Protein AF-A0AA37WMG5-F1 (afdb_monomer_lite)

Organism: NCBI:txid1444977

Radius of gyration: 19.32 Å; chains: 1; bounding box: 44×29×54 Å

InterPro domains:
  IPR010930 Flagellar basal-body/hook protein, C-terminal domain [PF06429] (53-85)

Sequence (88 aa):
MNVTGNGANSLSGSGLLQQGVQGVSRSGQALQSTANDIARAGTTEPLTIAGTAESVVTMITQQQIFDASAEVISVADENLGTLIDATA

Foldseek 3Di:
DDDDDDPPCCPPLVNLLVQLVVLLVVLVVQLVVLVVVLVCLVPPDDDDVVSNVVSVVSNVVSVVSNVVSVVSNVVSVVVVVVVVVVVD

Structure (mmCIF, N/CA/C/O backbone):
data_AF-A0AA37WMG5-F1
#
_entry.id   AF-A0AA37WMG5-F1
#
loop_
_atom_site.group_PDB
_atom_site.id
_atom_site.type_symbol
_atom_site.label_atom_id
_atom_site.label_alt_id
_atom_site.label_comp_id
_atom_site.label_asym_id
_atom_site.label_entity_id
_atom_site.label_seq_id
_atom_site.pdbx_PDB_ins_code
_atom_site.Cartn_x
_atom_site.Cartn_y
_atom_site.Cartn_z
_atom_site.occupancy
_atom_site.B_iso_or_equiv
_atom_site.auth_seq_id
_atom_site.auth_comp_id
_atom_site.auth_asym_id
_atom_site.auth_atom_id
_atom_site.pdbx_PDB_model_num
ATOM 1 N N . MET A 1 1 ? 9.972 -22.538 33.356 1.00 42.72 1 MET A N 1
ATOM 2 C CA . MET A 1 1 ? 10.036 -21.873 32.038 1.00 42.72 1 MET A CA 1
ATOM 3 C C . MET A 1 1 ? 8.716 -21.157 31.837 1.00 42.72 1 MET A C 1
ATOM 5 O O . MET A 1 1 ? 7.695 -21.821 31.760 1.00 42.72 1 MET A O 1
ATOM 9 N N . ASN A 1 2 ? 8.730 -19.826 31.882 1.00 46.81 2 ASN A N 1
ATOM 10 C CA . ASN A 1 2 ? 7.553 -18.981 31.701 1.00 46.81 2 ASN A CA 1
ATOM 11 C C . ASN A 1 2 ? 7.609 -18.410 30.281 1.00 46.81 2 ASN A C 1
ATOM 13 O O . ASN A 1 2 ? 8.435 -17.540 30.015 1.00 46.81 2 ASN A O 1
ATOM 17 N N . VAL A 1 3 ? 6.782 -18.927 29.375 1.00 52.91 3 VAL A N 1
ATOM 18 C CA . VAL A 1 3 ? 6.530 -18.304 28.070 1.00 52.91 3 VAL A CA 1
ATOM 19 C C . VAL A 1 3 ? 5.110 -17.762 28.078 1.00 52.91 3 VAL A C 1
ATOM 21 O O . VAL A 1 3 ? 4.134 -18.440 27.776 1.00 52.91 3 VAL A O 1
ATOM 24 N N . THR A 1 4 ? 5.061 -16.515 28.533 1.00 52.12 4 THR A N 1
ATOM 25 C CA . THR A 1 4 ? 3.981 -15.540 28.474 1.00 52.12 4 THR A CA 1
ATOM 26 C C . THR A 1 4 ? 3.179 -15.637 27.177 1.00 52.12 4 THR A C 1
ATOM 28 O O . THR A 1 4 ? 3.723 -15.501 26.081 1.00 52.12 4 THR A O 1
ATOM 31 N N . GLY A 1 5 ? 1.866 -15.819 27.317 1.00 50.88 5 GLY A N 1
ATOM 32 C CA . GLY A 1 5 ? 0.911 -15.638 26.233 1.00 50.88 5 GLY A CA 1
ATOM 33 C C . GLY A 1 5 ? 0.943 -14.197 25.727 1.00 50.88 5 GLY A C 1
ATOM 34 O O . GLY A 1 5 ? 0.688 -13.266 26.481 1.00 50.88 5 GLY A O 1
ATOM 35 N N . ASN A 1 6 ? 1.265 -14.021 24.446 1.00 51.25 6 ASN A N 1
ATOM 36 C CA . ASN A 1 6 ? 1.214 -12.723 23.767 1.00 51.25 6 ASN A CA 1
ATOM 37 C C . ASN A 1 6 ? 0.693 -12.840 22.319 1.00 51.25 6 ASN A C 1
ATOM 39 O O . ASN A 1 6 ? 1.031 -12.036 21.461 1.00 51.25 6 ASN A O 1
ATOM 43 N N . GLY A 1 7 ? -0.109 -13.872 22.028 1.00 50.25 7 GLY A N 1
ATOM 44 C CA . GLY A 1 7 ? -0.767 -14.038 20.724 1.00 50.25 7 GLY A CA 1
ATOM 45 C C . GLY A 1 7 ? -2.120 -13.325 20.616 1.00 50.25 7 GLY A C 1
ATOM 46 O O . GLY A 1 7 ? -2.571 -13.036 19.517 1.00 50.25 7 GLY A O 1
ATOM 47 N N . ALA A 1 8 ? -2.763 -13.006 21.746 1.00 48.62 8 ALA A N 1
ATOM 48 C CA . ALA A 1 8 ? -4.122 -12.455 21.764 1.00 48.62 8 ALA A CA 1
ATOM 49 C C . ALA A 1 8 ? -4.188 -10.915 21.687 1.00 48.62 8 ALA A C 1
ATOM 51 O O . ALA A 1 8 ? -5.231 -10.376 21.342 1.00 48.62 8 ALA A O 1
ATOM 52 N N . ASN A 1 9 ? -3.089 -10.197 21.959 1.00 48.12 9 ASN A N 1
ATOM 53 C CA . ASN A 1 9 ? -3.073 -8.724 21.949 1.00 48.12 9 ASN A CA 1
ATOM 54 C C . ASN A 1 9 ? -2.743 -8.115 20.566 1.00 48.12 9 ASN A C 1
ATOM 56 O O . ASN A 1 9 ? -2.795 -6.903 20.387 1.00 48.12 9 ASN A O 1
ATOM 60 N N . SER A 1 10 ? -2.402 -8.948 19.576 1.00 51.41 10 SER A N 1
ATOM 61 C CA . SER A 1 10 ? -2.102 -8.507 18.203 1.00 51.41 10 SER A CA 1
ATOM 62 C C . SER A 1 10 ? -3.355 -8.201 17.372 1.00 51.41 10 SER A C 1
ATOM 64 O O . SER A 1 10 ? -3.226 -7.585 16.320 1.00 51.41 10 SER A O 1
ATOM 66 N N . LEU A 1 11 ? -4.537 -8.642 17.814 1.00 56.12 11 LEU A N 1
ATOM 67 C CA . LEU A 1 11 ? -5.817 -8.445 17.117 1.00 56.12 11 LEU A CA 1
ATOM 68 C C . LEU A 1 11 ? -6.643 -7.290 17.710 1.00 56.12 11 LEU A C 1
ATOM 70 O O . LEU A 1 11 ? -7.759 -7.037 17.270 1.00 56.12 11 LEU A O 1
ATOM 74 N N . SER A 1 12 ? -6.103 -6.580 18.704 1.00 63.84 12 SER A N 1
ATOM 75 C CA . SER A 1 12 ? -6.683 -5.339 19.220 1.00 63.84 12 SER A CA 1
ATOM 76 C C . SER A 1 12 ? -6.689 -4.277 18.108 1.00 63.84 12 SER A C 1
ATOM 78 O O . SER A 1 12 ? -5.729 -4.200 17.342 1.00 63.84 12 SER A O 1
ATOM 80 N N . GLY A 1 13 ? -7.719 -3.424 18.018 1.00 66.62 13 GLY A N 1
ATOM 81 C CA . GLY A 1 13 ? -7.826 -2.392 16.964 1.00 66.62 13 GLY A CA 1
ATOM 82 C C . GLY A 1 13 ? -6.592 -1.480 16.849 1.00 66.62 13 GLY A C 1
ATOM 83 O O . GLY A 1 13 ? -6.189 -1.096 15.756 1.00 66.62 13 GLY A O 1
ATOM 84 N N . SER A 1 14 ? -5.895 -1.237 17.961 1.00 76.44 14 SER A N 1
ATOM 85 C CA . SER A 1 14 ? -4.605 -0.535 18.004 1.00 76.44 14 SER A CA 1
ATOM 86 C C . SER A 1 14 ? -3.441 -1.306 17.359 1.00 76.44 14 SER A C 1
ATOM 88 O O . SER A 1 14 ? -2.522 -0.681 16.826 1.00 76.44 14 SER A O 1
ATOM 90 N N . GLY A 1 15 ? -3.470 -2.641 17.385 1.00 81.12 15 GLY A N 1
ATOM 91 C CA . GLY A 1 15 ? -2.527 -3.522 16.692 1.00 81.12 15 GLY A CA 1
ATOM 92 C C . GLY A 1 15 ? -2.750 -3.541 15.178 1.00 81.12 15 GLY A C 1
ATOM 93 O O . GLY A 1 15 ? -1.781 -3.431 14.429 1.00 81.12 15 GLY A O 1
ATOM 94 N N . LEU A 1 16 ? -4.012 -3.569 14.735 1.00 81.94 16 LEU A N 1
ATOM 95 C CA . LEU A 1 16 ? -4.384 -3.488 13.315 1.00 81.94 16 LEU A CA 1
ATOM 96 C C . LEU A 1 16 ? -4.006 -2.133 12.701 1.00 81.94 16 LEU A C 1
ATOM 98 O O . LEU A 1 16 ? -3.380 -2.092 11.645 1.00 81.94 16 LEU A O 1
ATOM 102 N N . LEU A 1 17 ? -4.279 -1.025 13.401 1.00 86.06 17 LEU A N 1
ATOM 103 C CA . LEU A 1 17 ? -3.862 0.317 12.973 1.00 86.06 17 LEU A CA 1
ATOM 104 C C . LEU A 1 17 ? -2.341 0.426 12.827 1.00 86.06 17 LEU A C 1
ATOM 106 O O . LEU A 1 17 ? -1.839 0.940 11.829 1.00 86.06 17 LEU A O 1
ATOM 110 N N . GLN A 1 18 ? -1.585 -0.094 13.799 1.00 88.25 18 GLN A N 1
ATOM 111 C CA . GLN A 1 18 ? -0.123 -0.105 13.726 1.00 88.25 18 GLN A CA 1
ATOM 112 C C . GLN A 1 18 ? 0.392 -0.947 12.560 1.00 88.25 18 GLN A C 1
ATOM 114 O O . GLN A 1 18 ? 1.375 -0.557 11.929 1.00 88.25 18 GLN A O 1
ATOM 119 N N . GLN A 1 19 ? -0.236 -2.086 12.271 1.00 87.69 19 GLN A N 1
ATOM 120 C CA . GLN A 1 19 ? 0.115 -2.922 11.124 1.00 87.69 19 GLN A CA 1
ATOM 121 C C . GLN A 1 19 ? -0.195 -2.216 9.802 1.00 87.69 19 GLN A C 1
ATOM 123 O O . GLN A 1 19 ? 0.668 -2.185 8.927 1.00 87.69 19 GLN A O 1
ATOM 128 N N . GLY A 1 20 ? -1.363 -1.581 9.687 1.00 87.75 20 GLY A N 1
ATOM 129 C CA . GLY A 1 20 ? -1.750 -0.804 8.513 1.00 87.75 20 GLY A CA 1
ATOM 130 C C . GLY A 1 20 ? -0.807 0.374 8.253 1.00 87.75 20 GLY A C 1
ATOM 131 O O . GLY A 1 20 ? -0.267 0.508 7.158 1.00 87.75 20 GLY A O 1
ATOM 132 N N . VAL A 1 21 ? -0.494 1.183 9.272 1.00 91.38 21 VAL A N 1
ATOM 133 C CA . VAL A 1 21 ? 0.440 2.318 9.127 1.00 91.38 21 VAL A CA 1
ATOM 134 C C . VAL A 1 21 ? 1.843 1.845 8.735 1.00 91.38 21 VAL A C 1
ATOM 136 O O . VAL A 1 21 ? 2.494 2.448 7.879 1.00 91.38 21 VAL A O 1
ATOM 139 N N . GLN A 1 22 ? 2.319 0.746 9.325 1.00 92.69 22 GLN A N 1
ATOM 140 C CA . GLN A 1 22 ? 3.601 0.153 8.943 1.00 92.69 22 GLN A CA 1
ATOM 141 C C . GLN A 1 22 ? 3.589 -0.362 7.501 1.00 92.69 22 GLN A C 1
ATO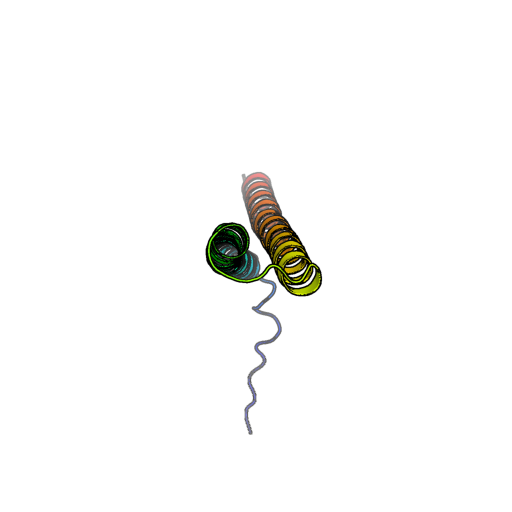M 143 O O . GLN A 1 22 ? 4.578 -0.180 6.792 1.00 92.69 22 GLN A O 1
ATOM 148 N N . GLY A 1 23 ? 2.492 -0.982 7.067 1.00 90.88 23 GLY A N 1
ATOM 149 C CA . GLY A 1 23 ? 2.320 -1.470 5.703 1.00 90.88 23 GLY A CA 1
ATOM 150 C C . GLY A 1 23 ? 2.328 -0.336 4.680 1.00 90.88 23 GLY A C 1
ATOM 151 O O . GLY A 1 23 ? 3.118 -0.381 3.738 1.00 90.88 23 GLY A O 1
ATOM 152 N N . VAL A 1 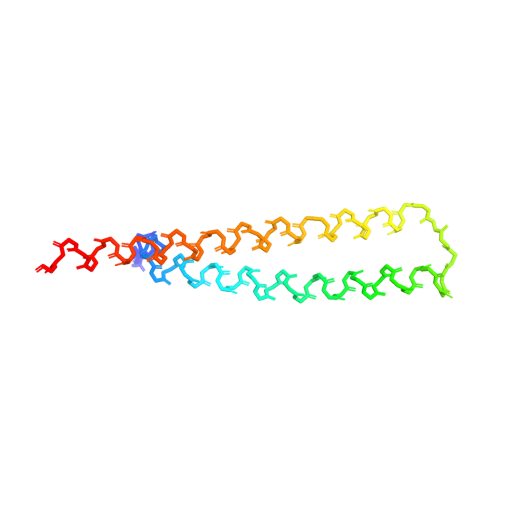24 ? 1.560 0.731 4.923 1.00 93.06 24 VAL A N 1
ATOM 153 C CA . VAL A 1 24 ? 1.534 1.965 4.113 1.00 93.06 24 VAL A CA 1
ATOM 154 C C . VAL A 1 24 ? 2.923 2.609 4.021 1.00 93.06 24 VAL A C 1
ATOM 156 O O . VAL A 1 24 ? 3.392 2.937 2.934 1.00 93.06 24 VAL A O 1
ATOM 159 N N . SER A 1 25 ? 3.625 2.754 5.148 1.00 93.88 25 SER A N 1
ATOM 160 C CA . SER A 1 25 ? 4.953 3.383 5.180 1.00 93.88 25 SER A CA 1
ATOM 161 C C . SER A 1 25 ? 6.002 2.581 4.397 1.00 93.88 25 SER A C 1
ATOM 163 O O . SER A 1 25 ? 6.713 3.129 3.552 1.00 93.88 25 SER A O 1
ATOM 165 N N . ARG A 1 26 ? 6.069 1.260 4.623 1.00 93.25 26 ARG A N 1
ATOM 166 C CA . ARG A 1 26 ? 7.031 0.375 3.943 1.00 93.25 26 ARG A CA 1
ATOM 167 C C . ARG A 1 26 ? 6.751 0.263 2.446 1.00 93.25 26 ARG A C 1
ATOM 169 O O . ARG A 1 26 ? 7.684 0.330 1.648 1.00 93.25 26 ARG A O 1
ATOM 176 N N . SER A 1 27 ? 5.484 0.105 2.066 1.00 88.56 27 SER A N 1
ATOM 177 C CA . SER A 1 27 ? 5.085 0.024 0.656 1.00 88.56 27 SER A CA 1
ATOM 178 C C . SER A 1 27 ? 5.341 1.340 -0.075 1.00 88.56 27 SER A C 1
ATOM 180 O O . SER A 1 27 ? 5.886 1.306 -1.172 1.00 88.56 27 SER A O 1
ATOM 182 N N . GLY A 1 28 ? 5.082 2.495 0.547 1.00 90.88 28 GLY A N 1
ATOM 183 C CA . GLY A 1 28 ? 5.405 3.803 -0.033 1.00 90.88 28 GLY A CA 1
ATOM 184 C C . GLY A 1 28 ? 6.900 3.982 -0.328 1.00 90.88 28 GLY A C 1
ATOM 185 O O . GLY A 1 28 ? 7.274 4.442 -1.407 1.00 90.88 28 GLY A O 1
ATOM 186 N N . GLN A 1 29 ? 7.774 3.556 0.591 1.00 94.12 29 GLN A N 1
ATOM 187 C CA . GLN A 1 29 ? 9.227 3.571 0.371 1.00 94.12 29 GLN A CA 1
ATOM 188 C C . GLN A 1 29 ? 9.649 2.640 -0.775 1.00 94.12 29 GLN A C 1
ATOM 190 O O . GLN A 1 29 ? 10.459 3.024 -1.622 1.00 94.12 29 GLN A O 1
ATOM 195 N N . ALA A 1 30 ? 9.086 1.431 -0.823 1.00 89.06 30 ALA A N 1
ATOM 196 C CA . ALA A 1 30 ? 9.379 0.464 -1.873 1.00 89.06 30 ALA A CA 1
ATOM 197 C C . ALA A 1 30 ? 8.885 0.941 -3.249 1.00 89.06 30 ALA A C 1
ATOM 199 O O . ALA A 1 30 ? 9.648 0.895 -4.209 1.00 89.06 30 ALA A O 1
ATOM 200 N N . LEU A 1 31 ? 7.664 1.483 -3.330 1.00 90.81 31 LEU A N 1
ATOM 201 C CA . LEU A 1 31 ? 7.102 2.089 -4.541 1.00 90.81 31 LEU A CA 1
ATOM 202 C C . LEU A 1 31 ? 8.002 3.202 -5.078 1.00 90.81 31 LEU A C 1
ATOM 204 O O . LEU A 1 31 ? 8.284 3.239 -6.275 1.00 90.81 31 LEU A O 1
ATOM 208 N N . GLN A 1 32 ? 8.509 4.073 -4.201 1.00 91.75 32 GLN A N 1
ATOM 209 C CA . GLN A 1 32 ? 9.422 5.140 -4.601 1.00 91.75 32 GLN A CA 1
ATOM 210 C C . GLN A 1 32 ? 10.752 4.595 -5.140 1.00 91.75 32 GLN A C 1
ATOM 212 O O . GLN A 1 32 ? 11.262 5.113 -6.136 1.00 91.75 32 GLN A O 1
ATOM 217 N N . SER A 1 33 ? 11.318 3.561 -4.509 1.00 88.62 33 SER A N 1
ATOM 218 C CA . SER A 1 33 ? 12.541 2.909 -4.996 1.00 88.62 33 SER A CA 1
ATOM 219 C C . SER A 1 33 ? 12.318 2.290 -6.373 1.00 88.62 33 SER A C 1
ATOM 221 O O . SER A 1 33 ? 13.038 2.605 -7.315 1.00 88.62 33 SER A O 1
ATOM 223 N N . THR A 1 34 ? 11.265 1.487 -6.519 1.00 86.94 34 THR A N 1
ATOM 224 C CA . THR A 1 34 ? 10.953 0.802 -7.775 1.00 86.94 34 THR A CA 1
ATOM 225 C C . THR A 1 34 ? 10.608 1.783 -8.897 1.00 86.94 34 THR A C 1
ATOM 227 O O . THR A 1 34 ? 10.998 1.568 -10.041 1.00 86.94 34 THR A O 1
ATOM 230 N N . ALA A 1 35 ? 9.940 2.901 -8.595 1.00 86.38 35 ALA A N 1
ATOM 231 C CA . ALA A 1 35 ? 9.706 3.965 -9.571 1.00 86.38 35 ALA A CA 1
ATOM 232 C C . ALA A 1 35 ? 11.020 4.564 -10.100 1.00 86.38 35 ALA A C 1
ATOM 234 O O . ALA A 1 35 ? 11.152 4.791 -11.304 1.00 86.38 35 ALA A O 1
ATOM 235 N N . ASN A 1 36 ? 12.006 4.777 -9.221 1.00 87.00 36 ASN A N 1
ATOM 236 C CA . ASN A 1 36 ? 13.334 5.240 -9.625 1.00 87.00 36 ASN A CA 1
ATOM 237 C C . ASN A 1 36 ? 14.062 4.196 -10.483 1.00 87.00 36 ASN A C 1
ATOM 239 O O . ASN A 1 36 ? 14.698 4.565 -11.470 1.00 87.00 36 ASN A O 1
ATOM 243 N N . ASP A 1 37 ? 13.940 2.910 -10.152 1.00 83.75 37 ASP A N 1
ATOM 244 C CA . ASP A 1 37 ? 14.549 1.824 -10.927 1.00 83.75 37 ASP A CA 1
ATOM 245 C C . ASP A 1 37 ? 13.943 1.724 -12.334 1.00 83.75 37 ASP A C 1
ATOM 247 O O . ASP A 1 37 ? 14.681 1.634 -13.314 1.00 83.75 37 ASP A O 1
ATOM 251 N N . ILE A 1 38 ? 12.618 1.859 -12.467 1.00 82.31 38 ILE A N 1
ATOM 252 C CA . ILE A 1 38 ? 11.929 1.905 -13.768 1.00 82.31 38 ILE A CA 1
ATOM 253 C C . ILE A 1 38 ? 12.381 3.125 -14.588 1.00 82.31 38 ILE A C 1
ATOM 255 O O . ILE A 1 38 ? 12.704 2.993 -15.771 1.00 82.31 38 ILE A O 1
ATOM 259 N N . ALA A 1 39 ? 12.450 4.310 -13.971 1.00 83.81 39 ALA A N 1
ATOM 260 C CA . ALA A 1 39 ? 12.888 5.535 -14.646 1.00 83.81 39 ALA A CA 1
ATOM 261 C C . ALA A 1 39 ? 14.354 5.452 -15.122 1.00 83.81 39 ALA A C 1
ATOM 263 O O . ALA A 1 39 ? 14.698 5.930 -16.207 1.00 83.81 39 ALA A O 1
ATOM 264 N N . ARG A 1 40 ? 15.224 4.806 -14.336 1.00 76.38 40 ARG A N 1
ATOM 265 C CA . ARG A 1 40 ? 16.632 4.569 -14.691 1.00 76.38 40 ARG A CA 1
ATOM 266 C C . ARG A 1 40 ? 16.798 3.487 -15.752 1.00 76.38 40 ARG A C 1
ATOM 268 O O . ARG A 1 40 ? 17.625 3.658 -16.649 1.00 76.38 40 ARG A O 1
ATOM 275 N N . ALA A 1 41 ? 15.999 2.421 -15.701 1.00 71.06 41 ALA A N 1
ATOM 276 C CA . ALA A 1 41 ? 15.989 1.376 -16.723 1.00 71.06 41 ALA A CA 1
ATOM 277 C C . ALA A 1 41 ? 15.680 1.956 -18.113 1.00 71.06 41 ALA A C 1
ATOM 279 O O . ALA A 1 41 ? 16.283 1.544 -19.096 1.00 71.06 41 ALA A O 1
ATOM 280 N N . GLY A 1 42 ? 14.814 2.971 -18.197 1.00 63.81 42 GLY A N 1
ATOM 281 C CA . GLY A 1 42 ? 14.524 3.669 -19.453 1.00 63.81 42 GLY A CA 1
ATOM 282 C C . GLY A 1 42 ? 15.644 4.579 -19.984 1.00 63.81 42 GLY A C 1
ATOM 283 O O . GLY A 1 42 ? 15.532 5.047 -21.114 1.00 63.81 42 GLY A O 1
ATOM 284 N N . THR A 1 43 ? 16.696 4.863 -19.203 1.00 69.50 43 THR A N 1
ATOM 285 C CA . THR A 1 43 ? 17.681 5.920 -19.521 1.00 69.50 43 THR A CA 1
ATOM 286 C C . THR A 1 43 ? 19.153 5.496 -19.481 1.00 69.50 43 THR A C 1
ATOM 288 O O . THR A 1 43 ? 19.951 6.138 -20.161 1.00 69.50 43 THR A O 1
ATOM 291 N N . THR A 1 44 ? 19.547 4.470 -18.708 1.00 59.59 44 THR A N 1
ATOM 292 C CA . THR A 1 44 ? 20.977 4.243 -18.372 1.00 59.59 44 THR A CA 1
ATOM 293 C C . THR A 1 44 ? 21.521 2.826 -18.643 1.00 59.59 44 THR A C 1
ATOM 295 O O . THR A 1 44 ? 22.722 2.689 -18.846 1.00 59.59 44 THR A O 1
ATOM 298 N N . GLU A 1 45 ? 20.690 1.779 -18.691 1.00 57.81 45 GLU A N 1
ATOM 299 C CA . GLU A 1 45 ? 21.129 0.373 -18.845 1.00 57.81 45 GLU A CA 1
ATOM 300 C C . GLU A 1 45 ? 20.514 -0.281 -20.099 1.00 57.81 45 GLU A C 1
ATOM 302 O O . GLU A 1 45 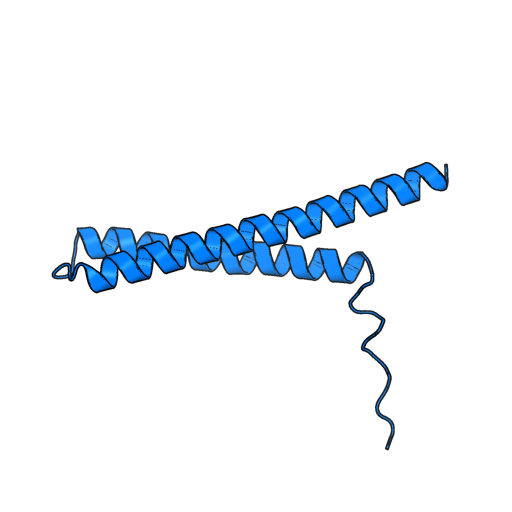? 19.398 0.082 -20.483 1.00 57.81 45 GLU A O 1
ATOM 307 N N . PRO A 1 46 ? 21.180 -1.259 -20.751 1.00 54.94 46 PRO A N 1
ATOM 308 C CA . PRO A 1 46 ? 20.575 -2.032 -21.831 1.00 54.94 46 PRO A CA 1
ATOM 309 C C . PRO A 1 46 ? 19.332 -2.761 -21.306 1.00 54.94 46 PRO A C 1
ATOM 311 O O . PRO A 1 46 ? 19.427 -3.707 -20.525 1.00 54.94 46 PRO A O 1
ATOM 314 N N . LEU A 1 47 ? 18.155 -2.303 -21.733 1.00 57.38 47 LEU A N 1
ATOM 315 C CA . LEU A 1 47 ? 16.862 -2.871 -21.367 1.00 57.38 47 LEU A CA 1
ATOM 316 C C . LEU A 1 47 ? 16.809 -4.358 -21.738 1.00 57.38 47 LEU A C 1
ATOM 318 O O . LEU A 1 47 ? 16.604 -4.718 -22.898 1.00 57.38 47 LEU A O 1
ATOM 322 N N . THR A 1 48 ? 16.928 -5.238 -20.747 1.00 65.69 48 THR A N 1
ATOM 323 C CA . THR A 1 48 ? 16.340 -6.569 -20.880 1.00 65.69 48 THR A CA 1
ATOM 324 C C . THR A 1 48 ? 14.863 -6.436 -20.530 1.00 65.69 48 THR A C 1
ATOM 326 O O . THR A 1 48 ? 14.509 -5.893 -19.484 1.00 65.69 48 THR A O 1
ATOM 329 N N . ILE A 1 49 ? 13.981 -6.931 -21.401 1.00 69.00 49 ILE A N 1
ATOM 330 C CA . ILE A 1 49 ? 12.526 -6.934 -21.159 1.00 69.00 49 ILE A CA 1
ATOM 331 C C . ILE A 1 49 ? 12.206 -7.572 -19.791 1.00 69.00 49 ILE A C 1
ATOM 333 O O . ILE A 1 49 ? 11.277 -7.147 -19.110 1.00 69.00 49 ILE A O 1
ATOM 337 N N . ALA A 1 50 ? 13.025 -8.538 -19.362 1.00 74.19 50 ALA A N 1
ATOM 338 C CA . ALA A 1 50 ? 12.925 -9.204 -18.069 1.00 74.19 50 ALA A CA 1
ATOM 339 C C . ALA A 1 50 ? 13.112 -8.257 -16.864 1.00 74.19 50 ALA A C 1
ATOM 341 O O . ALA A 1 50 ? 12.269 -8.267 -15.973 1.00 74.19 50 ALA A O 1
ATOM 342 N N . GLY A 1 51 ? 14.149 -7.408 -16.842 1.00 72.44 51 GLY A N 1
ATOM 343 C CA . GLY A 1 51 ? 14.421 -6.525 -15.695 1.00 72.44 51 GLY A CA 1
ATOM 344 C C . GLY A 1 51 ? 13.378 -5.414 -15.514 1.00 72.44 51 GLY A C 1
ATOM 345 O O . GLY A 1 51 ? 12.999 -5.067 -14.392 1.00 72.44 51 GLY A O 1
ATOM 346 N N . THR A 1 52 ? 12.840 -4.891 -16.619 1.00 77.88 52 THR A N 1
ATOM 347 C CA . THR A 1 52 ? 11.724 -3.935 -16.570 1.00 77.88 52 THR A CA 1
ATOM 348 C C . THR A 1 52 ? 10.428 -4.614 -16.133 1.00 77.88 52 THR A C 1
ATOM 350 O O . THR A 1 52 ? 9.705 -4.058 -15.309 1.00 77.88 52 THR A O 1
ATOM 353 N N . ALA A 1 53 ? 10.140 -5.822 -16.631 1.00 83.12 53 ALA A N 1
ATOM 354 C CA . ALA A 1 53 ? 8.961 -6.583 -16.220 1.00 83.12 53 ALA A CA 1
ATOM 355 C C . ALA A 1 53 ? 8.986 -6.919 -14.720 1.00 83.12 53 ALA A C 1
ATOM 357 O O . ALA A 1 53 ? 7.980 -6.731 -14.042 1.00 83.12 53 ALA A O 1
ATOM 358 N N . GLU A 1 54 ? 10.134 -7.338 -14.183 1.00 84.69 54 GLU A N 1
ATOM 359 C CA . GLU A 1 54 ? 10.313 -7.605 -12.751 1.00 84.69 54 GLU A CA 1
ATOM 360 C C . GLU A 1 54 ? 10.072 -6.351 -11.897 1.00 84.69 54 GLU A C 1
ATOM 362 O O . GLU A 1 54 ? 9.367 -6.403 -10.886 1.00 84.69 54 GLU A O 1
ATOM 367 N N . SER A 1 55 ? 10.579 -5.200 -12.346 1.00 83.00 55 SER A N 1
ATOM 368 C CA . SER A 1 55 ? 10.368 -3.918 -11.664 1.00 83.00 55 SER A CA 1
ATOM 369 C C . SER A 1 55 ? 8.891 -3.496 -11.685 1.00 83.00 55 SER A C 1
ATOM 371 O O . SER A 1 55 ? 8.352 -3.071 -10.667 1.00 83.00 55 SER A O 1
ATOM 373 N N . VAL A 1 56 ? 8.189 -3.672 -12.810 1.00 86.81 56 VAL A N 1
ATOM 374 C CA . VAL A 1 56 ? 6.746 -3.379 -12.915 1.00 86.81 56 VAL A CA 1
ATOM 375 C C . VAL A 1 56 ? 5.915 -4.318 -12.034 1.00 86.81 56 VAL A C 1
ATOM 377 O O . VAL A 1 56 ? 5.021 -3.859 -11.326 1.00 86.81 56 VAL A O 1
ATOM 380 N N . VAL A 1 57 ? 6.223 -5.617 -12.017 1.00 91.38 57 VAL A N 1
ATOM 381 C CA . VAL A 1 57 ? 5.554 -6.592 -11.136 1.00 91.38 57 VAL A CA 1
ATOM 382 C C . VAL A 1 57 ? 5.779 -6.242 -9.665 1.00 91.38 57 VAL A C 1
ATOM 384 O O . VAL A 1 57 ? 4.837 -6.272 -8.869 1.00 91.38 57 VAL A O 1
ATOM 387 N N . TH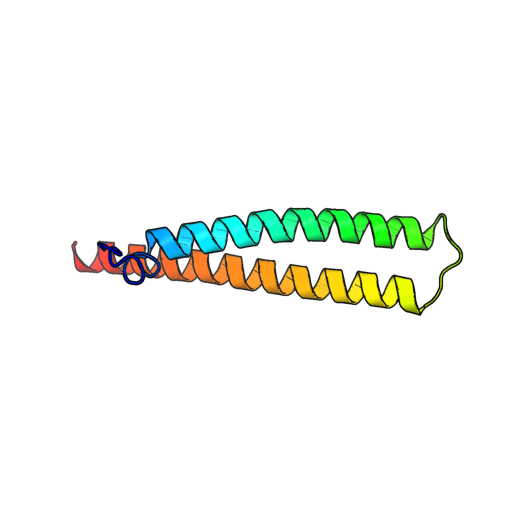R A 1 58 ? 7.003 -5.854 -9.308 1.00 90.19 58 THR A N 1
ATOM 388 C CA . THR A 1 58 ? 7.340 -5.401 -7.954 1.00 90.19 58 THR A CA 1
ATOM 389 C C . THR A 1 58 ? 6.536 -4.159 -7.577 1.00 90.19 58 THR A C 1
ATOM 391 O O . THR A 1 58 ? 5.943 -4.122 -6.501 1.00 90.19 58 THR A O 1
ATOM 394 N N . MET A 1 59 ? 6.432 -3.174 -8.476 1.00 91.06 59 MET A N 1
ATOM 395 C CA . MET A 1 59 ? 5.630 -1.967 -8.251 1.00 91.06 59 MET A CA 1
ATOM 396 C C . MET A 1 59 ? 4.154 -2.305 -8.008 1.00 91.06 59 MET A C 1
ATOM 398 O O . MET A 1 59 ? 3.578 -1.842 -7.028 1.00 91.06 59 MET A O 1
ATOM 402 N N . ILE A 1 60 ? 3.551 -3.150 -8.849 1.00 92.38 60 ILE A N 1
ATOM 403 C CA . ILE A 1 60 ? 2.146 -3.566 -8.699 1.00 92.38 60 ILE A CA 1
ATOM 404 C C . ILE A 1 60 ? 1.929 -4.293 -7.368 1.00 92.38 60 ILE A C 1
ATOM 406 O O . ILE A 1 60 ? 0.959 -4.021 -6.664 1.00 92.38 60 ILE A O 1
ATOM 410 N N . THR A 1 61 ? 2.850 -5.182 -6.995 1.00 93.81 61 THR A N 1
ATOM 411 C CA . THR A 1 61 ? 2.778 -5.915 -5.724 1.00 93.81 61 THR A CA 1
ATOM 412 C C . THR A 1 61 ? 2.801 -4.954 -4.536 1.00 93.81 61 THR A C 1
ATOM 414 O O . THR A 1 61 ? 1.998 -5.083 -3.614 1.00 93.81 61 THR A O 1
ATOM 417 N N . GLN A 1 62 ? 3.681 -3.948 -4.566 1.00 93.19 62 GLN A N 1
ATOM 418 C CA . GLN A 1 62 ? 3.761 -2.969 -3.484 1.00 93.19 62 GLN A CA 1
ATOM 419 C C . GLN A 1 62 ? 2.561 -2.023 -3.444 1.00 93.19 62 GLN A C 1
ATOM 421 O O . GLN A 1 62 ? 2.142 -1.645 -2.352 1.00 93.19 62 GLN A O 1
ATOM 426 N N . GLN A 1 63 ? 1.957 -1.706 -4.591 1.00 92.94 63 GLN A N 1
ATOM 427 C CA . GLN A 1 63 ? 0.696 -0.964 -4.637 1.00 92.94 63 GLN A CA 1
ATOM 428 C C . GLN A 1 63 ? -0.431 -1.751 -3.960 1.00 92.94 63 GLN A C 1
ATOM 430 O O . GLN A 1 63 ? -1.138 -1.208 -3.121 1.00 92.94 63 GLN A O 1
ATOM 435 N N . GLN A 1 64 ? -0.552 -3.050 -4.239 1.00 95.00 64 GLN A N 1
ATOM 436 C CA . GLN A 1 64 ? -1.561 -3.895 -3.592 1.00 95.00 64 GLN A CA 1
ATOM 437 C C . GLN A 1 64 ? -1.361 -3.981 -2.074 1.00 95.00 64 GLN A C 1
ATOM 439 O O . GLN A 1 64 ? -2.332 -3.968 -1.320 1.00 95.00 64 GLN A O 1
ATOM 444 N N . ILE A 1 65 ? -0.108 -4.045 -1.612 1.00 92.88 65 ILE A N 1
ATOM 445 C CA . ILE A 1 65 ? 0.214 -4.031 -0.179 1.00 92.88 65 ILE A CA 1
ATOM 446 C C . ILE A 1 65 ? -0.156 -2.684 0.447 1.00 92.88 65 ILE A C 1
ATOM 448 O O . ILE A 1 65 ? -0.693 -2.663 1.556 1.00 92.88 65 ILE A O 1
ATOM 452 N N . PHE A 1 66 ? 0.105 -1.574 -0.247 1.00 93.75 66 PHE A N 1
ATOM 453 C CA . PHE A 1 66 ? -0.313 -0.245 0.189 1.00 93.75 66 PHE A CA 1
ATOM 454 C C . PHE A 1 66 ? -1.835 -0.174 0.342 1.00 93.75 66 PHE A C 1
ATOM 456 O O . PHE A 1 66 ? -2.317 0.166 1.422 1.00 93.75 66 PHE A O 1
ATOM 463 N N . ASP A 1 67 ? -2.577 -0.563 -0.697 1.00 94.06 67 ASP A N 1
ATOM 464 C CA . ASP A 1 67 ? -4.041 -0.497 -0.731 1.00 94.06 67 ASP A CA 1
ATOM 465 C C . ASP A 1 67 ? -4.660 -1.374 0.364 1.00 94.06 67 ASP A C 1
ATOM 467 O O . ASP A 1 67 ? -5.509 -0.919 1.127 1.00 94.06 67 ASP A O 1
ATOM 471 N N . ALA A 1 68 ? -4.170 -2.608 0.523 1.00 93.06 68 ALA A N 1
ATOM 472 C CA . ALA A 1 68 ? -4.616 -3.503 1.587 1.00 93.06 68 ALA A CA 1
ATOM 473 C C . ALA A 1 68 ? -4.319 -2.938 2.986 1.00 93.06 68 ALA A C 1
ATOM 475 O O . ALA A 1 68 ? -5.115 -3.090 3.909 1.00 93.06 68 ALA A O 1
ATOM 476 N N . SER A 1 69 ? -3.176 -2.272 3.160 1.00 91.94 69 SER A N 1
ATOM 477 C CA . SER A 1 69 ? -2.809 -1.658 4.438 1.00 91.94 69 SER A CA 1
ATOM 478 C C . SER A 1 69 ? -3.667 -0.430 4.749 1.00 91.94 69 SER A C 1
ATOM 480 O O . SER A 1 69 ? -4.035 -0.227 5.904 1.00 91.94 69 SER A O 1
ATOM 482 N N . ALA A 1 70 ? -4.007 0.365 3.731 1.00 93.44 70 ALA A N 1
ATOM 483 C CA . ALA A 1 70 ? -4.938 1.482 3.849 1.00 93.44 70 ALA A CA 1
ATOM 484 C C . ALA A 1 70 ? -6.351 0.996 4.207 1.00 93.44 70 ALA A C 1
ATOM 486 O O . ALA A 1 70 ? -6.987 1.574 5.087 1.00 93.44 70 ALA A O 1
ATOM 487 N N . GLU A 1 71 ? -6.797 -0.112 3.613 1.00 93.38 71 GLU A N 1
ATOM 488 C CA . GLU A 1 71 ? -8.081 -0.739 3.935 1.00 93.38 71 GLU A CA 1
ATOM 489 C C . GLU A 1 71 ? -8.140 -1.210 5.395 1.00 93.38 71 GLU A C 1
ATOM 491 O O . GLU A 1 71 ? -9.117 -0.955 6.092 1.00 93.38 71 GLU A O 1
ATOM 496 N N . VAL A 1 72 ? -7.066 -1.821 5.913 1.00 91.75 72 VAL A N 1
ATOM 497 C CA . VAL A 1 72 ? -6.987 -2.206 7.335 1.00 91.75 72 VAL A CA 1
ATOM 498 C C . VAL A 1 72 ? -7.116 -0.990 8.256 1.00 91.75 72 VAL A C 1
ATOM 500 O O . VAL A 1 72 ? -7.788 -1.079 9.285 1.00 91.75 72 VAL A O 1
ATOM 503 N N . ILE A 1 73 ? -6.496 0.143 7.904 1.00 92.31 73 ILE A N 1
ATOM 504 C CA . ILE A 1 73 ? -6.646 1.393 8.667 1.00 92.31 73 ILE A CA 1
ATOM 505 C C . ILE A 1 73 ? -8.100 1.873 8.611 1.00 92.31 73 ILE A C 1
ATOM 507 O O . ILE A 1 73 ? -8.651 2.212 9.654 1.00 92.31 73 ILE A O 1
ATOM 511 N N . SER A 1 74 ? -8.719 1.863 7.427 1.00 93.06 74 SER A N 1
ATOM 512 C CA . SER A 1 74 ? -10.105 2.302 7.222 1.00 93.06 74 SER A CA 1
ATOM 513 C C . SER A 1 74 ? -11.096 1.471 8.035 1.00 93.06 74 SER A C 1
ATOM 515 O O . SER A 1 74 ? -11.892 2.015 8.793 1.00 93.06 74 SER A O 1
ATOM 517 N N . VAL A 1 75 ? -11.003 0.142 7.954 1.00 91.31 75 VAL A N 1
ATOM 518 C CA . VAL A 1 75 ? -11.867 -0.775 8.714 1.00 91.31 75 VAL A CA 1
ATOM 519 C C . VAL A 1 75 ? -11.640 -0.626 10.219 1.00 91.31 75 VAL A C 1
ATOM 521 O O . VAL A 1 75 ? -12.576 -0.736 11.012 1.00 91.31 75 VAL A O 1
ATOM 524 N N . ALA A 1 76 ? -10.403 -0.380 10.655 1.00 87.50 76 ALA A N 1
ATOM 525 C CA . ALA A 1 76 ? -10.132 -0.121 12.062 1.00 87.50 76 ALA A CA 1
ATOM 526 C C . ALA A 1 76 ? -10.748 1.207 12.538 1.00 87.50 76 ALA A C 1
ATOM 528 O O . ALA A 1 76 ? -11.284 1.244 13.644 1.00 87.50 76 ALA A O 1
ATOM 529 N N . ASP A 1 77 ? -10.718 2.259 11.718 1.00 87.81 77 ASP A N 1
ATOM 530 C CA . ASP A 1 77 ? -11.364 3.545 12.010 1.00 87.81 77 ASP A CA 1
ATOM 531 C C . ASP A 1 77 ? -12.895 3.421 12.062 1.00 87.81 77 ASP A C 1
ATOM 533 O O . ASP A 1 77 ? -13.512 3.844 13.038 1.00 87.81 77 ASP A O 1
ATOM 537 N N . GLU A 1 78 ? -13.509 2.734 11.094 1.00 90.19 78 GLU A N 1
ATOM 538 C CA . GLU A 1 78 ? -14.955 2.475 11.076 1.00 90.19 78 GLU A CA 1
ATOM 539 C C . GLU A 1 78 ? -15.406 1.675 12.309 1.00 90.19 78 GLU A C 1
ATOM 541 O O . GLU A 1 78 ? -16.392 2.015 12.965 1.00 90.19 78 GLU A O 1
ATOM 546 N N . ASN A 1 79 ? -14.642 0.652 12.703 1.00 85.94 79 ASN A N 1
ATOM 547 C CA . ASN A 1 79 ? -14.916 -0.099 13.928 1.00 85.94 79 ASN A CA 1
ATOM 548 C C . ASN A 1 79 ? -14.800 0.777 15.185 1.00 85.94 79 ASN A C 1
ATOM 550 O O . ASN A 1 79 ? -15.611 0.650 16.096 1.00 85.94 79 ASN A O 1
ATOM 554 N N . LEU A 1 80 ? -13.823 1.686 15.258 1.00 85.19 80 LEU A N 1
ATOM 555 C CA . LEU A 1 80 ? -13.739 2.634 16.373 1.00 85.19 80 LEU A CA 1
ATOM 556 C C . LEU A 1 80 ? -14.918 3.617 16.369 1.00 85.19 80 LEU A C 1
ATOM 558 O O . LEU A 1 80 ? -15.476 3.886 17.431 1.00 85.19 80 LEU A O 1
ATOM 562 N N . GLY A 1 81 ? -15.329 4.102 15.197 1.00 87.69 81 GLY A N 1
ATOM 563 C CA . GLY A 1 81 ? -16.492 4.973 15.034 1.00 87.69 81 GLY A CA 1
ATOM 564 C C . GLY A 1 81 ? -17.791 4.308 15.491 1.00 87.69 81 GLY A C 1
ATOM 565 O O . GLY A 1 81 ? -18.529 4.889 16.283 1.00 87.69 81 GLY A O 1
ATOM 566 N N . THR A 1 82 ? -18.037 3.065 15.070 1.00 88.94 82 THR A N 1
ATOM 567 C CA . THR A 1 82 ? -19.214 2.286 15.501 1.00 88.94 82 THR A CA 1
ATOM 568 C C . THR A 1 82 ? -19.194 1.970 16.998 1.00 88.94 82 THR A C 1
ATOM 570 O O . THR A 1 82 ? -20.241 2.018 17.641 1.00 88.94 82 THR A O 1
ATOM 573 N N . LEU A 1 83 ? -18.021 1.695 17.585 1.00 86.06 83 LEU A N 1
ATOM 574 C CA . LEU A 1 83 ? -17.886 1.517 19.035 1.00 86.06 83 LEU A CA 1
ATOM 575 C C . LEU A 1 83 ? -18.193 2.807 19.804 1.00 86.06 83 LEU A C 1
ATOM 577 O O . LEU A 1 83 ? -18.827 2.737 20.852 1.00 86.06 83 LEU A O 1
ATOM 581 N N . ILE A 1 84 ? -17.770 3.969 19.298 1.00 89.44 84 ILE A N 1
ATOM 582 C CA . ILE A 1 84 ? -18.102 5.267 19.902 1.00 89.44 84 ILE A CA 1
ATOM 583 C C . ILE A 1 84 ? -19.613 5.513 19.827 1.00 89.44 84 ILE A C 1
ATOM 585 O O . ILE A 1 84 ? -20.214 5.815 20.857 1.00 89.44 84 ILE A O 1
ATOM 589 N N . ASP A 1 85 ? -20.226 5.323 18.655 1.00 89.56 85 ASP A N 1
ATOM 590 C CA . ASP A 1 85 ? -21.665 5.531 18.433 1.00 89.56 85 ASP A CA 1
ATOM 591 C C 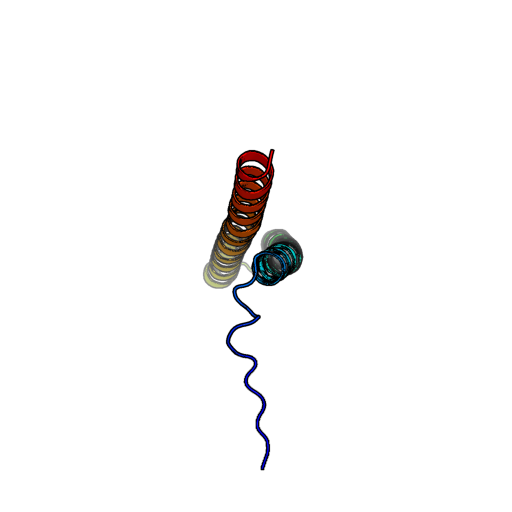. ASP A 1 85 ? -22.529 4.622 19.324 1.00 89.56 85 ASP A C 1
ATOM 593 O O . ASP A 1 85 ? -23.489 5.075 19.932 1.00 89.56 85 ASP A O 1
ATOM 597 N N . ALA A 1 86 ? -22.134 3.357 19.507 1.00 80.25 86 ALA A N 1
ATOM 598 C CA . ALA A 1 86 ? -22.841 2.417 20.382 1.00 80.25 86 ALA A CA 1
ATOM 599 C C . ALA A 1 86 ? -22.753 2.757 21.884 1.00 80.25 86 ALA A C 1
ATOM 601 O O . ALA A 1 86 ? -23.527 2.219 22.680 1.00 80.25 86 ALA A O 1
ATOM 602 N N . THR A 1 87 ? -21.787 3.588 22.290 1.00 78.25 87 THR A N 1
ATOM 603 C CA . THR A 1 87 ? -21.620 4.027 23.688 1.00 78.25 87 THR A CA 1
ATOM 604 C C . THR A 1 87 ? -22.230 5.397 23.988 1.00 78.25 87 THR A C 1
ATOM 606 O O . THR A 1 87 ? -22.254 5.783 25.161 1.00 78.25 87 THR A O 1
ATOM 609 N N . ALA A 1 88 ? -22.694 6.119 22.964 1.00 62.56 88 ALA A N 1
ATOM 610 C CA . ALA A 1 88 ? -23.365 7.415 23.075 1.00 6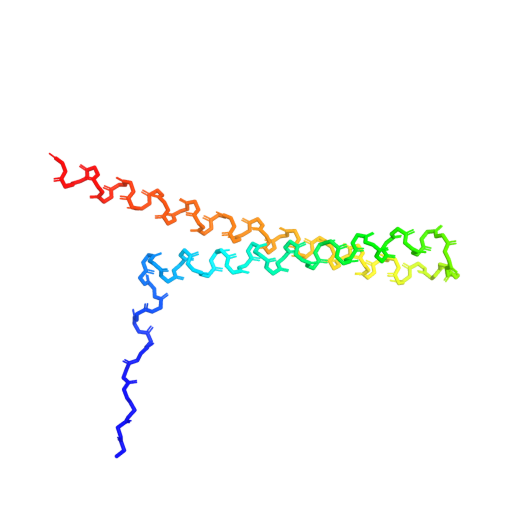2.56 88 ALA A CA 1
ATOM 611 C C . ALA A 1 88 ? -24.869 7.260 23.367 1.00 62.56 88 ALA A C 1
ATOM 613 O O . ALA A 1 88 ? -25.408 8.146 24.071 1.00 62.56 88 ALA A O 1
#

Secondary structure (DSSP, 8-state):
------SSGGGSHHHHHHHHHHHHHHHHHHHHHHHHHHHHHTTTS---HHHHHHHHHHHHHHHHHHHHHHHHHHHHHHHHHHHHHHH-

pLDDT: mean 79.97, std 14.93, range [42.72, 95.0]